Protein AF-A0A9P6XM13-F1 (afdb_monomer_lite)

Foldseek 3Di:
DDFDADPVRATDDDVPDDDQDAPPDDDDPPPDDDDDDDDDDDDVVPPDDDDCQVSCVRNVNHDPPRDD

Secondary structure (DSSP, 8-state):
----B-TTSPBPS-TT------S---PPPTT------------SSTT--SSSHHHHHHTT-S-TTS--

InterPro domains:
  IPR036505 N-acetylmuramoyl-L-alanine amidase/PGRP domain superfamily [G3DSA:3.40.80.10] (7-68)
  IPR036505 N-acetylmuramoyl-L-alanine amidase/PGRP domain superfamily [SSF55846] (15-67)

Structure (mmCIF, N/CA/C/O backbone):
data_AF-A0A9P6XM13-F1
#
_entry.id   AF-A0A9P6XM13-F1
#
loop_
_atom_site.group_PDB
_atom_site.id
_atom_site.type_symbol
_atom_site.label_atom_id
_atom_site.label_alt_id
_atom_site.label_comp_id
_atom_site.label_asym_id
_atom_site.label_entity_id
_atom_site.label_seq_id
_atom_site.pdbx_PDB_ins_code
_atom_site.Cartn_x
_atom_site.Cartn_y
_atom_site.Cartn_z
_atom_site.occupancy
_atom_site.B_iso_or_equiv
_atom_site.auth_seq_id
_atom_site.auth_comp_id
_atom_site.auth_asym_id
_atom_site.auth_atom_id
_atom_site.pdbx_PDB_model_num
ATOM 1 N N . MET A 1 1 ? -0.823 -20.829 3.282 1.00 69.69 1 MET A N 1
ATOM 2 C CA . MET A 1 1 ? -0.309 -20.097 4.460 1.00 69.69 1 MET A CA 1
ATOM 3 C C . MET A 1 1 ? -1.290 -18.977 4.758 1.00 69.69 1 MET A C 1
ATOM 5 O O . MET A 1 1 ? -1.732 -18.348 3.806 1.00 69.69 1 MET A O 1
ATOM 9 N N . ALA A 1 2 ? -1.713 -18.791 6.009 1.00 84.69 2 ALA A N 1
ATOM 10 C CA . ALA A 1 2 ? -2.689 -17.754 6.344 1.00 84.69 2 ALA A CA 1
ATOM 11 C C . ALA A 1 2 ? -2.017 -16.373 6.378 1.00 84.69 2 ALA A C 1
ATOM 13 O O . ALA A 1 2 ? -0.918 -16.240 6.914 1.00 84.69 2 ALA A O 1
ATOM 14 N N . LEU A 1 3 ? -2.678 -15.363 5.811 1.00 90.38 3 LEU A N 1
ATOM 15 C CA . LEU A 1 3 ? -2.306 -13.964 5.999 1.00 90.38 3 LEU A CA 1
ATOM 16 C C . LEU A 1 3 ? -2.828 -13.504 7.365 1.00 90.38 3 LEU A C 1
ATOM 18 O O . LEU A 1 3 ? -3.986 -13.753 7.696 1.00 90.38 3 LEU A O 1
ATOM 22 N N . LEU A 1 4 ? -1.974 -12.857 8.157 1.00 94.06 4 LEU A N 1
ATOM 23 C CA . LEU A 1 4 ? -2.300 -12.373 9.499 1.00 94.06 4 LEU A CA 1
ATOM 24 C C . LEU A 1 4 ? -2.082 -10.8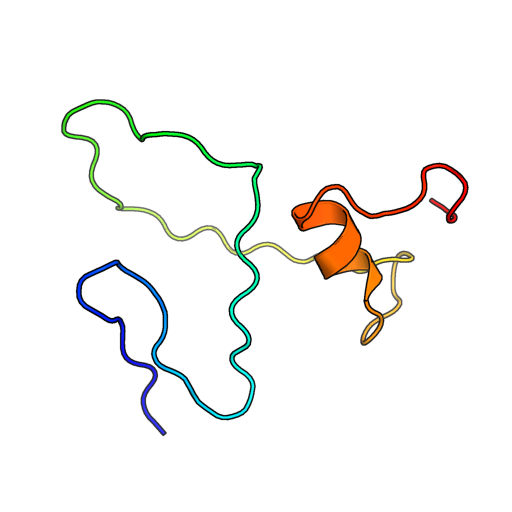66 9.564 1.00 94.06 4 LEU A C 1
ATOM 26 O O . LEU A 1 4 ? -1.108 -10.376 9.001 1.00 94.06 4 LEU A O 1
ATOM 30 N N . LEU A 1 5 ? -2.963 -10.151 10.261 1.00 93.50 5 LEU A N 1
ATOM 31 C CA . LEU A 1 5 ? -2.770 -8.739 10.584 1.00 93.50 5 LEU A CA 1
ATOM 32 C C . LEU A 1 5 ? -2.097 -8.612 11.952 1.00 93.50 5 LEU A C 1
ATOM 34 O O . LEU A 1 5 ? -2.466 -9.313 12.896 1.00 93.50 5 LEU A O 1
ATOM 38 N N . ASP A 1 6 ? -1.123 -7.717 12.066 1.00 92.94 6 ASP A N 1
ATOM 39 C CA . ASP A 1 6 ? -0.558 -7.320 13.348 1.00 92.94 6 ASP A CA 1
ATOM 40 C C . ASP A 1 6 ? -1.476 -6.325 14.082 1.00 92.94 6 ASP A C 1
ATOM 42 O O . ASP A 1 6 ? -2.491 -5.851 13.563 1.00 92.94 6 ASP A O 1
ATOM 46 N N . ARG A 1 7 ? -1.105 -5.970 15.317 1.00 93.88 7 ARG A N 1
ATOM 47 C CA . ARG A 1 7 ? -1.872 -5.024 16.149 1.00 93.88 7 ARG A CA 1
ATOM 48 C C . ARG A 1 7 ? -1.954 -3.601 15.575 1.00 93.88 7 ARG A C 1
ATOM 50 O O . ARG A 1 7 ? -2.706 -2.785 16.098 1.00 93.88 7 ARG A O 1
ATOM 57 N N . HIS A 1 8 ? -1.138 -3.279 14.575 1.00 91.44 8 HIS A N 1
ATOM 58 C CA . HIS A 1 8 ? -1.096 -1.984 13.905 1.00 91.44 8 HIS A CA 1
ATOM 59 C C . HIS A 1 8 ? -1.859 -2.003 12.569 1.00 91.44 8 HIS A C 1
ATOM 61 O O . HIS A 1 8 ? -1.949 -0.967 11.912 1.00 91.44 8 HIS A O 1
ATOM 67 N N . GLY A 1 9 ? -2.440 -3.148 12.191 1.00 92.12 9 GLY A N 1
ATOM 68 C CA . GLY A 1 9 ? -3.206 -3.320 10.959 1.00 92.12 9 GLY A CA 1
ATOM 69 C C . GLY A 1 9 ? -2.354 -3.651 9.732 1.00 92.12 9 GLY A C 1
ATOM 70 O O . GLY A 1 9 ? -2.865 -3.574 8.615 1.00 92.12 9 GLY A O 1
ATOM 71 N N . TRP A 1 10 ? -1.082 -4.021 9.904 1.00 94.81 10 TRP A N 1
ATOM 72 C CA . TRP A 1 10 ? -0.221 -4.464 8.806 1.00 94.81 10 TRP A CA 1
ATOM 73 C C . TRP A 1 10 ? -0.299 -5.969 8.610 1.00 94.81 10 TRP A C 1
ATOM 75 O O . TRP A 1 10 ? -0.410 -6.720 9.572 1.00 94.81 10 TRP A O 1
ATOM 85 N N . LEU A 1 11 ? -0.167 -6.434 7.368 1.00 95.62 11 LEU A N 1
ATOM 86 C CA . LEU A 1 11 ? 0.063 -7.853 7.121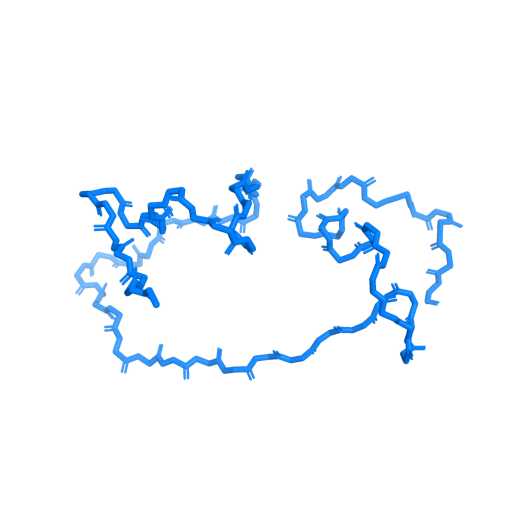 1.00 95.62 11 LEU A CA 1
ATOM 87 C C . LEU A 1 11 ? 1.422 -8.270 7.695 1.00 95.62 11 LEU A C 1
ATOM 89 O O . LEU A 1 11 ? 2.441 -7.633 7.421 1.00 95.62 11 LEU A O 1
ATOM 93 N N . ALA A 1 12 ? 1.436 -9.354 8.467 1.00 92.12 12 ALA A N 1
ATOM 94 C CA . ALA A 1 12 ? 2.658 -9.959 8.972 1.00 92.12 12 ALA A CA 1
ATOM 95 C C . ALA A 1 12 ? 3.576 -10.378 7.804 1.00 92.12 12 ALA A C 1
ATOM 97 O O . ALA A 1 12 ? 3.070 -10.799 6.755 1.00 92.12 12 ALA A O 1
ATOM 98 N N . PRO A 1 13 ? 4.912 -10.308 7.968 1.00 90.44 13 PRO A N 1
ATOM 99 C CA . PRO A 1 13 ? 5.847 -10.733 6.933 1.00 90.44 13 PRO A CA 1
ATOM 100 C C . PRO A 1 13 ? 5.581 -12.171 6.476 1.00 90.44 13 PRO A C 1
ATOM 102 O O . PRO A 1 13 ? 5.561 -13.106 7.276 1.00 90.44 13 PRO A O 1
ATOM 105 N N . ALA A 1 14 ? 5.384 -12.341 5.172 1.00 91.94 14 ALA A N 1
ATOM 106 C CA . ALA A 1 14 ? 5.133 -13.619 4.522 1.00 91.94 14 ALA A CA 1
ATOM 107 C C . ALA A 1 14 ? 5.644 -13.563 3.070 1.00 91.94 14 ALA A C 1
ATOM 109 O O . ALA A 1 14 ? 5.800 -12.468 2.522 1.00 91.94 14 ALA A O 1
ATOM 110 N N . PRO A 1 15 ? 5.897 -14.709 2.411 1.00 93.62 15 PRO A N 1
ATOM 111 C CA . PRO A 1 15 ? 6.231 -14.732 0.991 1.00 93.62 15 PRO A CA 1
ATOM 112 C C . PRO A 1 15 ? 5.188 -13.970 0.161 1.00 93.62 15 PRO A C 1
ATOM 114 O O . PRO A 1 15 ? 3.991 -14.218 0.286 1.00 93.62 15 PRO A O 1
ATOM 117 N N . GLY A 1 16 ? 5.649 -13.030 -0.668 1.00 90.69 16 GLY A N 1
ATOM 118 C CA . GLY A 1 16 ? 4.787 -12.165 -1.484 1.00 90.69 16 GLY A CA 1
ATOM 119 C C . GLY A 1 16 ? 4.236 -10.922 -0.771 1.00 90.69 16 GLY A C 1
ATOM 120 O O . GLY A 1 16 ? 3.532 -10.141 -1.403 1.00 90.69 16 GLY A O 1
ATOM 121 N N . VAL A 1 17 ? 4.561 -10.703 0.509 1.00 93.81 17 VAL A N 1
ATOM 122 C CA . VAL A 1 17 ? 4.192 -9.490 1.256 1.00 93.81 17 VAL A CA 1
ATOM 123 C C . VAL A 1 17 ? 5.416 -8.590 1.401 1.00 93.81 17 VAL A C 1
ATOM 125 O O . VAL A 1 17 ? 6.444 -8.992 1.943 1.00 93.81 17 VAL A O 1
ATOM 128 N N . THR A 1 18 ? 5.306 -7.346 0.944 1.00 93.38 18 THR A N 1
ATOM 129 C CA . THR A 1 18 ? 6.322 -6.307 1.148 1.00 93.38 18 THR A CA 1
ATOM 130 C C . THR A 1 18 ? 5.656 -5.067 1.721 1.00 93.38 18 THR A C 1
ATOM 132 O O . THR A 1 18 ? 4.672 -4.574 1.173 1.00 93.38 18 THR A O 1
ATOM 135 N N . LEU A 1 19 ? 6.187 -4.568 2.838 1.00 93.69 19 LEU A N 1
ATOM 136 C CA . LEU A 1 19 ? 5.695 -3.354 3.475 1.00 93.69 19 LEU A CA 1
ATOM 137 C C . LEU A 1 19 ? 6.341 -2.124 2.828 1.00 93.69 19 LEU A C 1
ATOM 139 O O . LEU A 1 19 ? 7.549 -1.931 2.937 1.00 93.69 19 LEU A O 1
ATOM 143 N N . LEU A 1 20 ? 5.526 -1.283 2.194 1.00 95.44 20 LEU A N 1
ATOM 144 C CA . LEU A 1 20 ? 5.943 -0.028 1.565 1.00 95.44 20 LEU A CA 1
ATOM 145 C C . LEU A 1 20 ? 5.112 1.130 2.155 1.00 95.44 20 LEU A C 1
ATOM 147 O O . LEU A 1 20 ? 3.982 1.352 1.716 1.00 95.44 20 LEU A O 1
ATOM 151 N N . PRO A 1 21 ? 5.608 1.838 3.189 1.00 94.81 21 PRO A N 1
ATOM 152 C CA . PRO A 1 21 ? 4.821 2.831 3.917 1.00 94.81 21 PRO A CA 1
ATOM 153 C C . PRO A 1 21 ? 4.650 4.120 3.100 1.00 94.81 21 PRO A C 1
ATOM 155 O O . PRO A 1 21 ? 5.491 5.015 3.137 1.00 94.81 21 PRO A O 1
ATOM 158 N N . SER A 1 22 ? 3.536 4.218 2.375 1.00 97.06 22 SER A N 1
ATOM 159 C CA . SER A 1 22 ? 3.198 5.404 1.587 1.00 97.06 22 SER A CA 1
ATOM 160 C C . SER A 1 22 ? 2.971 6.650 2.455 1.00 97.06 22 SER A C 1
ATOM 162 O O . SER A 1 22 ? 2.327 6.555 3.510 1.00 97.06 22 SER A O 1
ATOM 164 N N . PRO A 1 23 ? 3.437 7.831 2.001 1.00 97.00 23 PRO A N 1
ATOM 165 C CA . PRO A 1 23 ? 3.076 9.103 2.616 1.00 97.00 23 PRO A CA 1
ATOM 166 C C . PRO A 1 23 ? 1.634 9.530 2.282 1.00 97.00 23 PRO A C 1
ATOM 168 O O . PRO A 1 23 ? 1.079 10.371 2.982 1.00 97.00 23 PRO A O 1
ATOM 171 N N . ASN A 1 24 ? 1.012 8.953 1.247 1.00 97.25 24 ASN A N 1
ATOM 172 C CA . ASN A 1 24 ? -0.326 9.307 0.765 1.00 97.25 24 ASN A CA 1
ATOM 173 C C . ASN A 1 24 ? -1.419 8.627 1.599 1.00 97.25 24 ASN A C 1
ATOM 175 O O . ASN A 1 24 ? -2.078 7.686 1.153 1.00 97.25 24 ASN A O 1
ATOM 179 N N . ARG A 1 25 ? -1.587 9.080 2.839 1.00 95.75 25 ARG A N 1
ATOM 180 C CA . ARG A 1 25 ? -2.624 8.605 3.761 1.00 95.75 25 ARG A CA 1
ATOM 181 C C . ARG A 1 25 ? -2.937 9.666 4.804 1.00 95.75 25 ARG A C 1
ATOM 183 O O . ARG A 1 25 ? -2.071 10.461 5.161 1.00 95.75 25 ARG A O 1
ATOM 190 N N . ASP A 1 26 ? -4.131 9.604 5.363 1.00 96.69 26 ASP A N 1
ATOM 191 C CA . ASP A 1 26 ? -4.568 10.450 6.466 1.00 96.69 26 ASP A CA 1
ATOM 192 C C . ASP A 1 26 ? -5.389 9.650 7.494 1.00 96.69 26 ASP A C 1
ATOM 194 O O . ASP A 1 26 ? -5.497 8.419 7.434 1.00 96.69 26 ASP A O 1
ATOM 198 N N . ALA A 1 27 ? -5.887 10.345 8.518 1.00 96.00 27 ALA A N 1
ATOM 199 C CA . ALA A 1 27 ? -6.748 9.751 9.528 1.00 96.00 27 ALA A CA 1
ATOM 200 C C . ALA A 1 27 ? -8.189 9.666 9.011 1.00 96.00 27 ALA A C 1
ATOM 202 O O . ALA A 1 27 ? -8.728 10.628 8.469 1.00 96.00 27 ALA A O 1
ATOM 203 N N . ARG A 1 28 ? -8.851 8.532 9.265 1.00 95.81 28 ARG A N 1
ATOM 204 C CA . ARG A 1 28 ? -10.297 8.431 9.043 1.00 95.81 28 ARG A CA 1
ATOM 205 C C . ARG A 1 28 ? -11.044 9.394 9.978 1.00 95.81 28 ARG A C 1
ATOM 207 O O . ARG A 1 28 ? -10.571 9.632 11.093 1.00 95.81 28 ARG A O 1
ATOM 214 N N . PRO A 1 29 ? -12.231 9.891 9.580 1.00 97.56 29 PRO A N 1
ATOM 215 C CA . PRO A 1 29 ? -13.104 10.638 10.478 1.00 97.56 29 PRO A CA 1
ATOM 216 C C . PRO A 1 29 ? -13.357 9.889 11.792 1.00 97.56 29 PRO A C 1
ATOM 218 O O . PRO A 1 29 ? -13.402 8.656 11.823 1.00 97.56 29 PRO A O 1
ATOM 221 N N . ALA A 1 30 ? -13.544 10.635 12.880 1.00 97.44 30 ALA A N 1
ATOM 222 C CA . ALA A 1 30 ? -13.752 10.057 14.203 1.00 97.44 30 ALA A CA 1
ATOM 223 C C . ALA A 1 30 ? -14.937 9.074 14.213 1.00 97.44 30 ALA A C 1
ATOM 225 O O . ALA A 1 30 ? -16.019 9.373 13.715 1.00 97.44 30 ALA A O 1
ATOM 226 N N . GLY A 1 31 ? -14.715 7.885 14.780 1.00 96.56 31 GLY A N 1
ATOM 227 C CA . GLY A 1 31 ? -15.725 6.827 14.879 1.00 96.56 31 GLY A CA 1
ATOM 228 C C . GLY A 1 31 ? -15.984 6.037 13.589 1.00 96.56 31 GLY A C 1
ATOM 229 O O . GLY A 1 31 ? -16.715 5.048 13.638 1.00 96.56 31 GLY A O 1
ATOM 230 N N . ALA A 1 32 ? -15.379 6.405 12.453 1.00 97.25 32 ALA A N 1
ATOM 231 C CA . ALA A 1 32 ? -15.579 5.694 11.194 1.00 97.25 32 ALA A CA 1
ATOM 232 C C . ALA A 1 32 ? -14.898 4.312 11.208 1.00 97.25 32 ALA A C 1
ATOM 234 O O . ALA A 1 32 ? -13.672 4.204 11.257 1.00 97.25 32 ALA A O 1
ATOM 235 N N . GLN A 1 33 ? -15.705 3.253 11.117 1.00 95.31 33 GLN A N 1
ATOM 236 C CA . GLN A 1 33 ? -15.234 1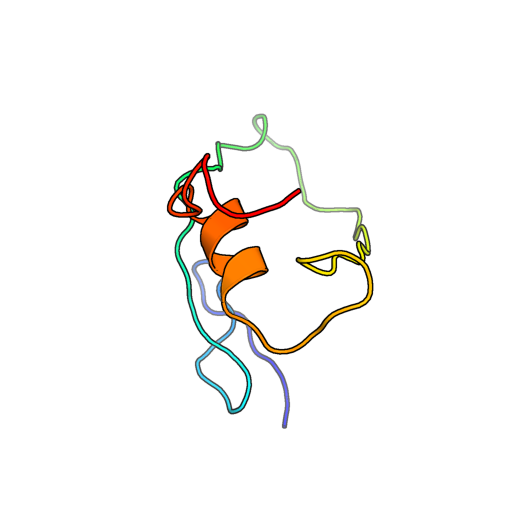.871 10.998 1.00 95.31 33 GLN A CA 1
ATOM 237 C C . GLN A 1 33 ? -15.002 1.486 9.531 1.00 95.31 33 GLN A C 1
ATOM 239 O O . GLN A 1 33 ? -15.662 1.997 8.624 1.00 95.31 33 GLN A O 1
ATOM 244 N N . VAL A 1 34 ? -14.072 0.560 9.284 1.00 93.62 34 VAL A N 1
ATOM 245 C CA . VAL A 1 34 ? -13.900 -0.043 7.953 1.00 93.62 34 VAL A CA 1
ATOM 246 C C . VAL A 1 34 ? -15.027 -1.049 7.726 1.00 93.62 34 VAL A C 1
ATOM 248 O O . VAL A 1 34 ? -15.099 -2.053 8.424 1.00 93.62 34 VAL A O 1
ATOM 251 N N . SER A 1 35 ? -15.902 -0.789 6.756 1.00 96.88 35 SER A N 1
ATOM 252 C CA . SER A 1 35 ? -17.056 -1.651 6.441 1.00 96.88 35 SER A CA 1
ATOM 253 C C . SER A 1 35 ? -17.154 -2.056 4.968 1.00 96.88 35 SER A C 1
ATOM 255 O O . SER A 1 35 ? -18.024 -2.843 4.605 1.00 96.88 35 SER A O 1
ATOM 257 N N . LEU A 1 36 ? -16.266 -1.536 4.117 1.00 96.94 36 LEU A N 1
ATOM 258 C CA . LEU A 1 36 ? -16.260 -1.764 2.676 1.00 96.94 36 LEU A CA 1
ATOM 259 C C . LEU A 1 36 ? -14.855 -2.140 2.207 1.00 96.94 36 LEU A C 1
ATOM 261 O O . LEU A 1 36 ? -13.881 -1.463 2.541 1.00 96.94 36 LEU A O 1
ATOM 265 N N . LEU A 1 37 ? -14.777 -3.187 1.388 1.00 96.19 37 LEU A N 1
ATOM 266 C CA . LEU A 1 37 ? -13.597 -3.531 0.606 1.00 96.19 37 LEU A CA 1
ATOM 267 C C . LEU A 1 37 ? -13.796 -3.037 -0.830 1.00 96.19 37 LEU A C 1
ATOM 269 O O . LEU A 1 37 ? -14.792 -3.377 -1.465 1.00 96.19 37 LEU A O 1
ATOM 273 N N . VAL A 1 38 ? -12.836 -2.268 -1.345 1.00 97.06 38 VAL A N 1
ATOM 274 C CA . VAL A 1 38 ? -12.814 -1.832 -2.746 1.00 97.06 38 VAL A CA 1
ATOM 275 C C . VAL A 1 38 ? -11.655 -2.526 -3.450 1.00 97.06 38 VAL A C 1
ATOM 277 O O . VAL A 1 38 ? -10.511 -2.432 -3.006 1.00 97.06 38 VAL A O 1
ATOM 280 N N . LEU A 1 39 ? -11.952 -3.251 -4.529 1.00 96.56 39 LEU A N 1
ATOM 281 C CA . LEU A 1 39 ? -10.946 -3.930 -5.343 1.00 96.56 39 LEU A CA 1
ATOM 282 C C . LEU A 1 39 ? -10.592 -3.041 -6.535 1.00 96.56 39 LEU A C 1
ATOM 284 O O . LEU A 1 39 ? -11.454 -2.711 -7.347 1.00 96.56 39 LEU A O 1
ATOM 288 N N . HIS A 1 40 ? -9.314 -2.687 -6.645 1.00 94.88 40 HIS A N 1
ATOM 289 C CA . HIS A 1 40 ? -8.772 -1.917 -7.760 1.00 94.88 40 HIS A CA 1
ATOM 290 C C . HIS A 1 40 ? -7.778 -2.760 -8.561 1.00 94.88 40 HIS A C 1
ATOM 292 O O . HIS A 1 40 ? -7.112 -3.643 -8.024 1.00 94.88 40 HIS A O 1
ATOM 298 N N . ASN A 1 41 ? -7.658 -2.447 -9.846 1.00 96.00 41 ASN A N 1
ATOM 299 C CA . ASN A 1 41 ? -6.609 -2.944 -10.728 1.00 96.00 41 ASN A CA 1
ATOM 300 C C . ASN A 1 41 ? -5.804 -1.734 -11.211 1.00 96.00 41 ASN A C 1
ATOM 302 O O . ASN A 1 41 ? -6.380 -0.687 -11.509 1.00 96.00 41 ASN A O 1
ATOM 306 N N . ILE A 1 42 ? -4.486 -1.898 -11.290 1.00 95.06 42 ILE A N 1
ATOM 307 C CA . ILE A 1 42 ? -3.585 -0.939 -11.916 1.00 95.06 42 ILE A CA 1
ATOM 308 C C . ILE A 1 42 ? -2.439 -1.686 -12.609 1.00 95.06 42 ILE A C 1
ATOM 310 O O . ILE A 1 42 ? -1.952 -2.703 -12.116 1.00 95.06 42 ILE A O 1
ATOM 314 N N . SER A 1 43 ? -2.003 -1.164 -13.751 1.00 94.94 43 SER A N 1
ATOM 315 C CA . SER A 1 43 ? -0.786 -1.572 -14.460 1.00 94.94 43 SER A CA 1
ATOM 316 C C . SER A 1 43 ? -0.057 -0.311 -14.895 1.00 94.94 43 SER A C 1
ATOM 318 O O . SER A 1 43 ? -0.703 0.634 -15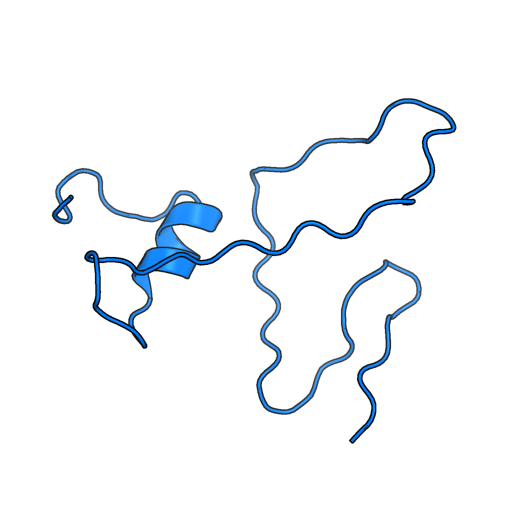.347 1.00 94.94 43 SER A O 1
ATOM 320 N N . LEU A 1 44 ? 1.260 -0.278 -14.707 1.00 92.50 44 LEU A N 1
ATOM 321 C CA . LEU A 1 44 ? 2.095 0.857 -15.084 1.00 92.50 44 LEU A CA 1
ATOM 322 C C . LEU A 1 44 ? 3.406 0.342 -15.694 1.00 92.50 44 LEU A C 1
ATOM 324 O O . LEU A 1 44 ? 4.137 -0.367 -15.004 1.00 92.50 44 LEU A O 1
ATOM 328 N N . PRO A 1 45 ? 3.707 0.677 -16.965 1.00 91.12 45 PRO A N 1
ATOM 329 C CA . PRO A 1 45 ? 2.812 1.321 -17.941 1.00 91.12 45 PRO A CA 1
ATOM 330 C C . PRO A 1 45 ? 1.530 0.500 -18.220 1.00 91.12 45 PRO A C 1
ATOM 332 O O . PRO A 1 45 ? 1.486 -0.687 -17.874 1.00 91.12 45 PRO A O 1
ATOM 335 N N . PRO A 1 46 ? 0.491 1.076 -18.853 1.00 92.69 46 PRO A N 1
ATOM 336 C CA . PRO A 1 46 ? -0.777 0.382 -19.087 1.00 92.69 46 PRO A CA 1
ATOM 337 C C . PR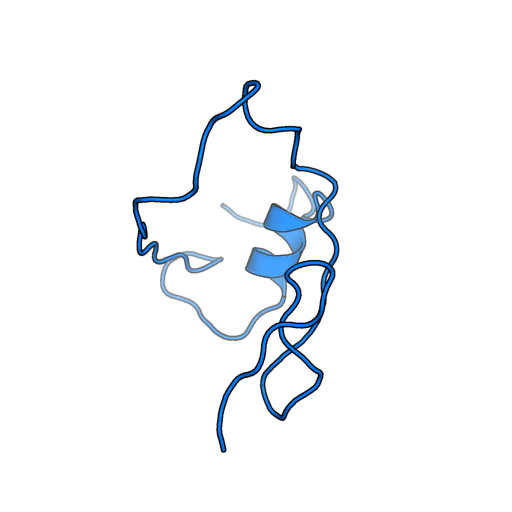O A 1 46 ? -0.607 -0.982 -19.773 1.00 92.69 46 PRO A C 1
ATOM 339 O O . PRO A 1 46 ? 0.074 -1.112 -20.791 1.00 92.69 46 PRO A O 1
ATOM 342 N N . GLY A 1 47 ? -1.222 -2.018 -19.200 1.00 94.31 47 GLY A N 1
ATOM 343 C CA . GLY A 1 47 ? -1.159 -3.400 -19.687 1.00 94.31 47 GLY A CA 1
ATOM 344 C C . GLY A 1 47 ? 0.155 -4.137 -19.396 1.00 94.31 47 GLY A C 1
ATOM 345 O O . GLY A 1 47 ? 0.295 -5.294 -19.796 1.00 94.31 47 GLY A O 1
ATOM 346 N N . ARG A 1 48 ? 1.116 -3.509 -18.706 1.00 93.56 48 ARG A N 1
ATOM 347 C CA . ARG A 1 48 ? 2.407 -4.111 -18.337 1.00 93.56 48 ARG A CA 1
ATOM 348 C C . ARG A 1 48 ? 2.472 -4.354 -16.828 1.00 93.56 48 ARG A C 1
ATOM 350 O O . ARG A 1 48 ? 2.061 -3.515 -16.031 1.00 93.56 48 ARG A O 1
ATOM 357 N N . PHE A 1 49 ? 2.997 -5.513 -16.435 1.00 95.00 49 PHE A N 1
ATOM 358 C CA . PHE A 1 49 ? 3.020 -5.973 -15.044 1.00 95.00 49 PHE A CA 1
ATOM 359 C C . PHE A 1 49 ? 4.435 -6.344 -14.592 1.00 95.00 49 PHE A C 1
ATOM 361 O O . PHE A 1 49 ? 5.291 -6.671 -15.411 1.00 95.00 49 PHE A O 1
ATOM 368 N N . GLY A 1 50 ? 4.651 -6.342 -13.274 1.00 92.56 50 GLY A N 1
ATOM 369 C CA . GLY A 1 50 ? 5.882 -6.829 -12.638 1.00 92.56 50 GLY A CA 1
ATOM 370 C C . GLY A 1 50 ? 6.994 -5.792 -12.459 1.00 92.56 50 GLY A C 1
ATOM 371 O O . GLY A 1 50 ? 8.026 -6.126 -11.884 1.00 92.56 50 GLY A O 1
ATOM 372 N N . GLY A 1 51 ? 6.799 -4.555 -12.921 1.00 92.56 51 GLY A N 1
ATOM 373 C CA . GLY A 1 51 ? 7.737 -3.452 -12.708 1.00 92.56 51 GLY A CA 1
ATOM 374 C C . GLY A 1 51 ? 7.505 -2.678 -11.395 1.00 92.56 51 GLY A C 1
ATOM 375 O O . GLY A 1 51 ? 6.498 -2.893 -10.709 1.00 92.56 51 GLY A O 1
ATOM 376 N N . PRO A 1 52 ? 8.443 -1.793 -11.003 1.00 93.81 52 PRO A N 1
ATOM 377 C CA . PRO A 1 52 ? 8.379 -1.018 -9.760 1.00 93.81 52 PRO A CA 1
ATOM 378 C C . PRO A 1 52 ? 7.433 0.195 -9.816 1.00 93.81 52 PRO A C 1
ATOM 380 O O . PRO A 1 52 ? 7.239 0.866 -8.803 1.00 93.81 52 PRO A O 1
ATOM 383 N N . GLU A 1 53 ? 6.857 0.519 -10.971 1.00 94.50 53 GLU A N 1
ATOM 384 C CA . GLU A 1 53 ? 6.186 1.795 -11.241 1.00 94.50 53 GLU A CA 1
ATOM 385 C C . GLU A 1 53 ? 4.934 2.002 -10.381 1.00 94.50 53 GLU A C 1
ATOM 387 O O . GLU A 1 53 ? 4.693 3.113 -9.914 1.00 94.50 53 GLU A O 1
ATOM 392 N N . VAL A 1 54 ? 4.170 0.940 -10.098 1.00 94.31 54 VAL A N 1
ATOM 393 C CA . VAL A 1 54 ? 3.006 1.013 -9.193 1.00 94.31 54 VAL A CA 1
ATOM 394 C C . VAL A 1 54 ? 3.439 1.381 -7.776 1.00 94.31 54 VAL A C 1
ATOM 396 O O . VAL A 1 54 ? 2.836 2.255 -7.154 1.00 94.31 54 VAL A O 1
ATOM 399 N N . ALA A 1 55 ? 4.512 0.762 -7.278 1.00 95.56 55 ALA A N 1
ATOM 400 C CA . ALA A 1 55 ? 5.088 1.139 -5.993 1.00 95.56 55 ALA A CA 1
ATOM 401 C C . ALA A 1 55 ? 5.596 2.587 -6.033 1.00 95.56 55 ALA A C 1
ATOM 403 O O . ALA A 1 55 ? 5.318 3.352 -5.113 1.00 95.56 55 ALA A O 1
ATOM 404 N N . GLY A 1 56 ? 6.268 2.986 -7.116 1.00 95.38 56 GLY A N 1
ATOM 405 C CA . GLY A 1 56 ? 6.743 4.353 -7.313 1.00 95.38 56 GLY A CA 1
ATOM 406 C C . GLY A 1 56 ? 5.624 5.395 -7.276 1.00 95.38 56 GLY A C 1
ATOM 407 O O . GLY A 1 56 ? 5.765 6.418 -6.608 1.00 95.38 56 GLY A O 1
ATOM 408 N N . LEU A 1 57 ? 4.494 5.129 -7.938 1.00 94.50 57 LEU A N 1
ATOM 409 C CA . LEU A 1 57 ? 3.327 6.010 -7.915 1.00 94.50 57 LEU A CA 1
ATOM 410 C C . LEU A 1 57 ? 2.786 6.155 -6.488 1.00 94.50 57 LEU A C 1
ATOM 412 O O . LEU A 1 57 ? 2.629 7.267 -5.992 1.00 94.50 57 LEU A O 1
ATOM 416 N N . VAL A 1 58 ? 2.536 5.034 -5.806 1.00 94.94 58 VAL A N 1
ATOM 417 C CA . VAL A 1 58 ? 1.956 5.033 -4.454 1.00 94.94 58 VAL A CA 1
ATOM 418 C C . VAL A 1 58 ? 2.895 5.691 -3.438 1.00 94.94 58 VAL A C 1
ATOM 420 O O . VAL A 1 58 ? 2.425 6.307 -2.482 1.00 94.94 58 VAL A O 1
ATOM 423 N 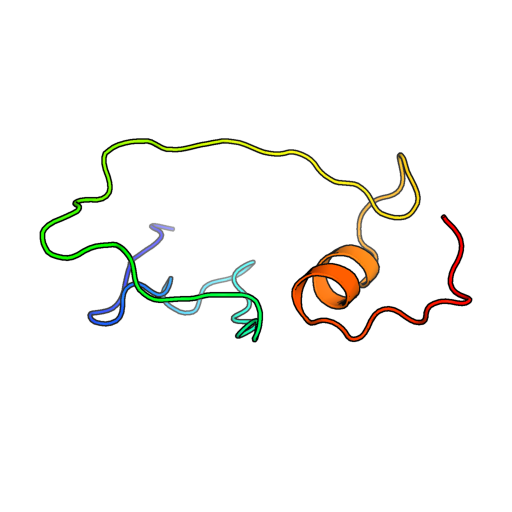N . LEU A 1 59 ? 4.211 5.597 -3.636 1.00 96.56 59 LEU A N 1
ATOM 424 C CA . LEU A 1 59 ? 5.228 6.181 -2.760 1.00 96.56 59 LEU A CA 1
ATOM 425 C C . LEU A 1 59 ? 5.622 7.624 -3.127 1.00 96.56 59 LEU A C 1
ATOM 427 O O . LEU A 1 59 ? 6.460 8.193 -2.432 1.00 96.56 59 LEU A O 1
ATOM 431 N N . ASN A 1 60 ? 5.039 8.224 -4.173 1.00 95.31 60 ASN A N 1
ATOM 432 C CA . ASN A 1 60 ? 5.451 9.521 -4.737 1.00 95.31 60 ASN A CA 1
ATOM 433 C C . ASN A 1 60 ? 6.929 9.579 -5.173 1.00 95.31 60 ASN A C 1
ATOM 435 O O . ASN A 1 60 ? 7.579 10.617 -5.057 1.00 95.31 60 ASN A O 1
ATOM 439 N N . THR A 1 61 ? 7.478 8.472 -5.669 1.00 94.12 61 THR A N 1
ATOM 440 C CA . THR A 1 61 ? 8.856 8.392 -6.187 1.00 94.12 61 THR A CA 1
ATOM 441 C C . THR A 1 61 ? 8.919 8.130 -7.689 1.00 94.12 61 THR A C 1
ATOM 443 O O . THR A 1 61 ? 10.009 8.066 -8.259 1.00 94.12 61 THR A O 1
ATOM 446 N N . LEU A 1 62 ? 7.768 7.992 -8.353 1.00 92.50 62 LEU A N 1
ATOM 447 C CA . LEU A 1 62 ? 7.704 7.880 -9.804 1.00 92.50 62 LEU A CA 1
ATOM 448 C C . LEU A 1 62 ? 8.188 9.186 -10.447 1.00 92.50 62 LEU A C 1
ATOM 450 O O . LEU A 1 62 ? 7.666 10.262 -10.164 1.00 92.50 62 LEU A O 1
ATOM 454 N N . GLY A 1 63 ? 9.195 9.091 -11.314 1.00 87.38 63 GLY A N 1
ATOM 455 C CA . GLY A 1 63 ? 9.678 10.243 -12.069 1.00 87.38 63 GLY A CA 1
ATOM 456 C C . GLY A 1 63 ? 8.592 10.789 -12.996 1.00 87.38 63 GLY A C 1
ATOM 457 O O . GLY A 1 63 ? 7.992 10.034 -13.750 1.00 87.38 63 GLY A O 1
ATOM 458 N N . TYR A 1 64 ? 8.374 12.104 -12.987 1.00 78.31 64 TYR A N 1
ATOM 459 C CA . TYR A 1 64 ? 7.386 12.767 -13.855 1.00 78.31 64 TYR A CA 1
ATOM 460 C C . TYR A 1 64 ? 7.666 12.602 -15.355 1.00 78.31 64 TYR A C 1
ATOM 462 O O . TYR A 1 64 ? 6.766 12.748 -16.174 1.00 78.31 64 TYR A O 1
ATOM 470 N N . SER A 1 65 ? 8.924 12.342 -15.713 1.00 80.81 65 SER A N 1
ATOM 471 C CA . SER A 1 65 ? 9.359 12.066 -17.083 1.00 80.81 65 SER A CA 1
ATOM 472 C C . SER A 1 65 ? 9.271 10.587 -17.460 1.00 80.81 65 SER A C 1
ATOM 474 O O . SER A 1 65 ? 9.489 10.245 -18.622 1.00 80.81 65 SER A O 1
ATOM 476 N N . SER A 1 66 ? 8.968 9.705 -16.504 1.00 69.25 66 SER A N 1
ATOM 477 C CA . SER A 1 66 ? 8.625 8.319 -16.793 1.00 69.25 66 SER A CA 1
ATOM 478 C C . SER A 1 66 ? 7.269 8.314 -17.500 1.00 69.25 66 SER A C 1
ATOM 480 O O . SER A 1 66 ? 6.333 8.944 -17.023 1.00 69.25 66 SER A O 1
ATOM 482 N N . HIS A 1 67 ? 7.207 7.659 -18.661 1.00 56.66 67 HIS A N 1
ATOM 483 C CA . HIS A 1 67 ? 6.040 7.507 -19.542 1.00 56.66 67 HIS A CA 1
ATOM 484 C C . HIS A 1 67 ? 4.654 7.513 -18.846 1.00 56.66 67 HIS A C 1
ATOM 486 O O . HIS A 1 67 ? 4.531 6.916 -17.775 1.00 56.66 67 HIS A O 1
ATOM 492 N N . PRO A 1 68 ? 3.599 8.070 -19.485 1.00 58.25 68 PRO A N 1
ATOM 493 C CA . PRO A 1 68 ? 2.214 7.788 -19.099 1.00 58.25 68 PRO A CA 1
ATOM 494 C C . PRO A 1 68 ? 1.828 6.315 -19.322 1.00 58.25 68 PRO A C 1
ATOM 496 O O . PRO A 1 68 ? 2.390 5.676 -20.246 1.00 58.25 68 PRO A O 1
#

Radius of gyration: 15.04 Å; chains: 1; bounding box: 27×33×36 Å

Sequence (68 aa):
MALLLDRHGWLAPAPGVTLLPSPNRDARPAGAQVSLLVLHNISLPPGRFGGPEVAGLVLNTLGYSSHP

pLDDT: mean 92.02, std 8.04, range [56.66, 97.56]

Organism: NCBI:txid936053